Protein AF-A0A8X6V9F3-F1 (afdb_monomer_lite)

InterPro domains:
  IPR036397 Ribonuclease H superfamily [G3DSA:3.30.420.10] (20-86)

Radius of gyration: 27.65 Å; chains: 1; bounding box: 45×55×65 Å

Foldseek 3Di:
DDPPDPPPVRVCVVVVHDDDDDDDDDDDDPVRVVVVVVVCVVCVPDDPVVVVDDDDDDDDDDPDDDPVDDDDDDDDPVPVVVVVVVVPPDD

Sequence (91 aa):
MLMLTPSICQCLLHHGLRARVPLYRIPLTANNQLLHMQWAHERRAWQSHWHQVVFSDESRFDLWDHDGHIRVRRYAVNAAFQSALSNDIVA

pLDDT: mean 79.79, std 17.14, range [38.62, 97.5]

Secondary structure (DSSP, 8-state):
----PPPHHHHHHHTT----PPPP-PPPPHHHHHHHHHHHHHTTT-SGGGGGPPP-------SS------------HHHHHHHHHSSSS--

Organism: Trichonephila clavipes (NCBI:txid2585209)

Structure (mmCIF, N/CA/C/O backbone):
data_AF-A0A8X6V9F3-F1
#
_entry.id   AF-A0A8X6V9F3-F1
#
loop_
_atom_site.group_PDB
_atom_site.id
_atom_site.type_symbol
_atom_site.label_atom_id
_atom_site.label_alt_id
_atom_site.label_comp_id
_atom_site.label_asym_id
_atom_site.label_entity_id
_atom_site.label_seq_id
_atom_site.pdbx_PDB_ins_code
_atom_site.Cartn_x
_atom_site.Cartn_y
_atom_site.Cartn_z
_atom_site.occupancy
_atom_site.B_iso_or_equiv
_atom_site.auth_seq_id
_atom_site.auth_comp_id
_atom_site.auth_asym_id
_atom_site.auth_atom_id
_atom_site.pdbx_PDB_model_num
ATOM 1 N N . MET A 1 1 ? 21.885 -28.713 -45.427 1.00 39.00 1 MET A N 1
ATOM 2 C CA . MET A 1 1 ? 21.217 -29.151 -44.183 1.00 39.00 1 MET A CA 1
ATOM 3 C C . MET A 1 1 ? 21.512 -28.113 -43.106 1.00 39.00 1 MET A C 1
ATOM 5 O O . MET A 1 1 ? 22.540 -28.201 -42.453 1.00 39.00 1 MET A O 1
ATOM 9 N N . LEU A 1 2 ? 20.701 -27.053 -43.016 1.00 46.59 2 LEU A N 1
ATOM 10 C CA . LEU A 1 2 ? 20.886 -26.002 -42.010 1.00 46.59 2 LEU A CA 1
ATOM 11 C C . LEU A 1 2 ? 20.117 -26.412 -40.754 1.00 46.59 2 LEU A C 1
ATOM 13 O O . LEU A 1 2 ? 18.892 -26.505 -40.781 1.00 46.59 2 LEU A O 1
ATOM 17 N N . MET A 1 3 ? 20.851 -26.703 -39.682 1.00 50.16 3 MET A N 1
ATOM 18 C CA . MET A 1 3 ? 20.297 -26.927 -38.351 1.00 50.16 3 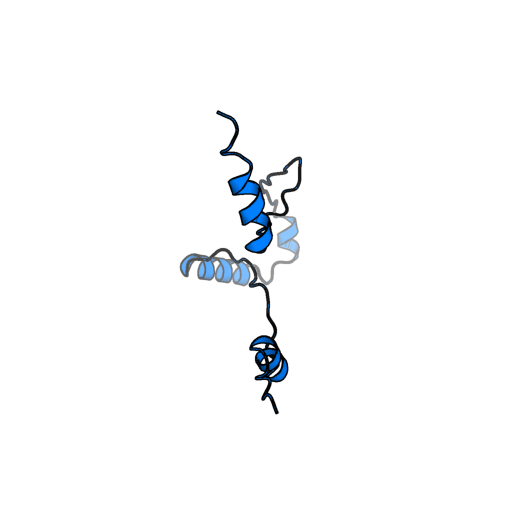MET A CA 1
ATOM 19 C C . MET A 1 3 ? 19.687 -25.605 -37.874 1.00 50.16 3 MET A C 1
ATOM 21 O O . MET A 1 3 ? 20.404 -24.729 -37.395 1.00 50.16 3 MET A O 1
ATOM 25 N N . LEU A 1 4 ? 18.381 -25.414 -38.061 1.00 59.78 4 LEU A N 1
ATOM 26 C CA . LEU A 1 4 ? 17.678 -24.280 -37.471 1.00 59.78 4 LEU A CA 1
ATOM 27 C C . LEU A 1 4 ? 17.631 -24.525 -35.964 1.00 59.78 4 LEU A C 1
ATOM 29 O O . LEU A 1 4 ? 16.865 -25.363 -35.488 1.00 59.78 4 LEU A O 1
ATOM 33 N N . THR A 1 5 ? 18.491 -23.839 -35.214 1.00 65.31 5 THR A N 1
ATOM 34 C CA . THR A 1 5 ? 18.384 -23.833 -33.761 1.00 65.31 5 THR A CA 1
ATOM 35 C C . THR A 1 5 ? 17.012 -23.260 -33.401 1.00 65.31 5 THR A C 1
ATOM 37 O O . THR A 1 5 ? 16.620 -22.214 -33.934 1.00 65.31 5 THR A O 1
ATOM 40 N N . PRO A 1 6 ? 16.227 -23.945 -32.553 1.00 70.44 6 PRO A N 1
ATOM 41 C CA . PRO A 1 6 ? 14.961 -23.400 -32.099 1.00 70.44 6 PRO A CA 1
ATOM 42 C C . PRO A 1 6 ? 15.225 -22.047 -31.443 1.00 70.44 6 PRO A C 1
ATOM 44 O O . PRO A 1 6 ? 16.163 -21.891 -30.657 1.00 70.44 6 PRO A O 1
ATOM 47 N N . SER A 1 7 ? 14.416 -21.048 -31.799 1.00 81.88 7 SER A N 1
ATOM 48 C CA . SER A 1 7 ? 14.522 -19.733 -31.174 1.00 81.88 7 SER A CA 1
ATOM 49 C C . SER A 1 7 ? 14.371 -19.873 -29.658 1.00 81.88 7 SER A C 1
ATOM 51 O O . SER A 1 7 ? 13.695 -20.781 -29.169 1.00 81.88 7 SER A O 1
ATOM 53 N N . ILE A 1 8 ? 14.957 -18.947 -28.898 1.00 81.81 8 ILE A N 1
ATOM 54 C CA . ILE A 1 8 ? 14.817 -18.922 -27.434 1.00 81.81 8 ILE A CA 1
ATOM 55 C C . ILE A 1 8 ? 13.330 -18.996 -27.036 1.00 81.81 8 ILE A C 1
ATOM 57 O O . ILE A 1 8 ? 12.971 -19.734 -26.124 1.00 81.81 8 ILE A O 1
ATOM 61 N N . CYS A 1 9 ? 12.445 -18.327 -27.783 1.00 80.88 9 CYS A N 1
ATOM 62 C CA . CYS A 1 9 ? 10.996 -18.394 -27.587 1.00 80.88 9 CYS A CA 1
ATOM 63 C C . CYS A 1 9 ? 10.437 -19.816 -27.749 1.00 80.88 9 CYS A C 1
ATOM 65 O O . CYS A 1 9 ? 9.643 -20.262 -26.922 1.00 80.88 9 CYS A O 1
ATOM 67 N N . GLN A 1 10 ? 10.863 -20.535 -28.790 1.00 83.62 10 GLN A N 1
ATOM 68 C CA . GLN A 1 10 ? 10.450 -21.914 -29.052 1.00 83.62 10 GLN A CA 1
ATOM 69 C C . GLN A 1 10 ? 10.893 -22.848 -27.917 1.00 83.62 10 GLN A C 1
ATOM 71 O O . GLN A 1 10 ? 10.103 -23.667 -27.448 1.00 83.62 10 GLN A O 1
ATOM 76 N N . CYS A 1 11 ? 12.130 -22.690 -27.435 1.00 89.88 11 CYS A N 1
ATOM 77 C CA . CYS A 1 11 ? 12.659 -23.458 -26.308 1.00 89.88 11 CYS A CA 1
ATOM 78 C C . CYS A 1 11 ? 11.869 -23.198 -25.023 1.00 89.88 11 CYS A C 1
ATOM 80 O O . CYS A 1 11 ? 11.470 -24.147 -24.352 1.00 89.88 11 CYS A O 1
ATOM 82 N N . LEU A 1 12 ? 11.608 -21.932 -24.691 1.00 89.75 12 LEU A N 1
ATOM 83 C CA . LEU A 1 12 ? 10.868 -21.557 -23.484 1.00 89.75 12 LEU A CA 1
ATOM 84 C C . LEU A 1 12 ? 9.440 -22.117 -23.503 1.00 89.75 12 LEU A C 1
ATOM 86 O O . LEU A 1 12 ? 9.010 -22.720 -22.521 1.00 89.75 12 LEU A O 1
ATOM 90 N N . LEU A 1 13 ? 8.740 -22.003 -24.635 1.00 90.25 13 LEU A N 1
ATOM 91 C CA . LEU A 1 13 ? 7.389 -22.549 -24.786 1.00 90.25 13 LEU A CA 1
ATOM 92 C C . LEU A 1 13 ? 7.363 -24.079 -24.693 1.00 90.25 13 LEU A C 1
ATOM 94 O O . LEU A 1 13 ? 6.463 -24.623 -24.055 1.00 90.25 13 LEU A O 1
ATOM 98 N N . HIS A 1 14 ? 8.346 -24.767 -25.282 1.00 91.81 14 HIS A N 1
ATOM 99 C CA . HIS A 1 14 ? 8.464 -26.226 -25.192 1.00 91.81 14 HIS A CA 1
ATOM 100 C C . HIS A 1 14 ? 8.634 -26.706 -23.743 1.00 91.81 14 HIS A C 1
ATOM 102 O O . HIS A 1 14 ? 8.055 -27.715 -23.358 1.00 91.81 14 HIS A O 1
ATOM 108 N N . HIS A 1 15 ? 9.351 -25.939 -22.917 1.00 93.81 15 HIS A N 1
ATOM 109 C CA . HIS A 1 15 ? 9.523 -26.216 -21.487 1.00 93.81 15 HIS A CA 1
ATOM 110 C C . HIS A 1 15 ? 8.365 -25.681 -20.621 1.00 93.81 15 HIS A C 1
ATOM 112 O O . HIS A 1 15 ? 8.468 -25.645 -19.397 1.00 93.81 15 HIS A O 1
ATOM 118 N N . GLY A 1 16 ? 7.258 -25.239 -21.232 1.00 93.94 16 GLY A N 1
ATOM 119 C CA . GLY A 1 16 ? 6.069 -24.754 -20.525 1.00 93.94 16 GLY A CA 1
ATOM 120 C C . GLY A 1 16 ? 6.202 -23.349 -19.930 1.00 93.94 16 GLY A C 1
ATOM 121 O O . GLY A 1 16 ? 5.294 -22.887 -19.235 1.00 93.94 16 GLY A O 1
ATOM 122 N N . LEU A 1 17 ? 7.294 -22.638 -20.213 1.00 92.06 17 LEU A N 1
ATOM 123 C CA . LEU A 1 17 ? 7.519 -21.283 -19.730 1.00 92.06 17 LEU A CA 1
ATOM 124 C C . LEU A 1 17 ? 6.784 -20.285 -20.626 1.00 92.06 17 LEU A C 1
ATOM 126 O O . LEU A 1 17 ? 6.948 -20.255 -21.846 1.00 92.06 17 LEU A O 1
ATOM 130 N N . ARG A 1 18 ? 5.961 -19.439 -20.004 1.00 89.06 18 ARG A N 1
ATOM 131 C CA . ARG A 1 18 ? 5.221 -18.366 -20.674 1.00 89.06 18 ARG A CA 1
ATOM 132 C C . ARG A 1 18 ? 5.599 -17.029 -20.065 1.00 89.06 18 ARG A C 1
ATOM 134 O O . ARG A 1 18 ? 5.686 -16.907 -18.845 1.00 89.06 18 ARG A O 1
ATOM 141 N N . ALA A 1 19 ? 5.754 -16.018 -20.913 1.00 85.12 19 ALA A N 1
ATOM 142 C CA . ALA A 1 19 ? 5.900 -14.651 -20.442 1.00 85.12 19 ALA A CA 1
ATOM 143 C C . ALA A 1 19 ? 4.634 -14.225 -19.679 1.00 85.12 19 ALA A C 1
ATOM 145 O O . ALA A 1 19 ? 3.505 -14.478 -20.113 1.00 85.12 19 ALA A O 1
ATOM 146 N N . ARG A 1 20 ? 4.829 -13.582 -18.530 1.00 85.75 20 ARG A N 1
ATOM 147 C CA . ARG A 1 20 ? 3.780 -12.947 -17.731 1.00 85.75 20 ARG A CA 1
ATOM 148 C C . ARG A 1 20 ? 4.227 -11.528 -17.415 1.00 85.75 20 ARG A C 1
ATOM 150 O O . ARG A 1 20 ? 5.409 -11.300 -17.171 1.00 85.75 20 ARG A O 1
ATOM 157 N N . VAL A 1 21 ? 3.282 -10.596 -17.411 1.00 85.19 21 VAL A N 1
ATOM 158 C CA . VAL A 1 21 ? 3.529 -9.248 -16.899 1.00 85.19 21 VAL A CA 1
ATOM 159 C C . VAL A 1 21 ? 3.472 -9.331 -15.371 1.00 85.19 21 VAL A C 1
ATOM 161 O O . VAL A 1 21 ? 2.498 -9.881 -14.846 1.00 85.19 21 VAL A O 1
ATOM 164 N N . PRO A 1 22 ? 4.499 -8.860 -14.644 1.00 82.31 22 PRO A N 1
ATOM 165 C CA . PRO A 1 22 ? 4.442 -8.828 -13.191 1.00 82.31 22 PRO A CA 1
ATOM 166 C C . PRO A 1 22 ? 3.307 -7.905 -12.744 1.00 82.31 22 PRO A C 1
ATOM 168 O O . PRO A 1 22 ? 3.096 -6.838 -13.317 1.00 82.31 22 PRO A O 1
ATOM 171 N N . LEU A 1 23 ? 2.583 -8.306 -11.699 1.00 85.00 23 LEU A N 1
ATOM 172 C CA . LEU A 1 23 ? 1.632 -7.408 -11.055 1.00 85.00 23 LEU A CA 1
ATOM 173 C C . LEU A 1 23 ? 2.409 -6.252 -10.427 1.00 85.00 23 LEU A C 1
ATOM 175 O O . LEU A 1 23 ? 3.324 -6.485 -9.632 1.00 85.00 23 LEU A O 1
ATOM 179 N N . TYR A 1 24 ? 2.031 -5.020 -10.763 1.00 85.00 24 TYR A N 1
ATOM 180 C CA . TYR A 1 24 ? 2.561 -3.853 -10.076 1.00 85.00 24 TYR A CA 1
ATOM 181 C C . TYR A 1 24 ? 2.141 -3.919 -8.604 1.00 85.00 24 TYR A C 1
ATOM 183 O O . TYR A 1 24 ? 0.955 -4.002 -8.285 1.00 85.00 24 TYR A O 1
ATOM 191 N N . ARG A 1 25 ? 3.124 -3.935 -7.704 1.00 83.88 25 ARG A N 1
ATOM 192 C CA . ARG A 1 25 ? 2.912 -3.932 -6.256 1.00 83.88 25 ARG A CA 1
ATOM 193 C C . ARG A 1 25 ? 3.763 -2.837 -5.647 1.00 83.88 25 ARG A C 1
ATOM 195 O O . ARG A 1 25 ? 4.964 -2.779 -5.898 1.00 83.88 25 ARG A O 1
ATOM 202 N N . ILE A 1 26 ? 3.139 -2.006 -4.820 1.00 86.38 26 ILE A N 1
ATOM 203 C CA . ILE A 1 26 ? 3.858 -1.028 -4.007 1.00 86.38 26 ILE A CA 1
ATOM 204 C C . ILE A 1 26 ? 4.662 -1.819 -2.963 1.00 86.38 26 ILE A C 1
ATOM 206 O O . ILE A 1 26 ? 4.067 -2.612 -2.224 1.00 86.38 26 ILE A O 1
ATOM 210 N N . PRO A 1 27 ? 5.997 -1.668 -2.902 1.00 87.88 27 PRO A N 1
ATOM 211 C CA . PRO A 1 27 ? 6.800 -2.378 -1.919 1.00 87.88 27 PRO A CA 1
ATOM 212 C C . PRO A 1 27 ? 6.446 -1.880 -0.513 1.00 87.88 27 PRO A C 1
ATOM 214 O O . PRO A 1 27 ? 6.640 -0.712 -0.184 1.00 87.88 27 PRO A O 1
ATOM 217 N N . LEU A 1 28 ? 5.921 -2.776 0.323 1.00 91.00 28 LEU A N 1
ATOM 218 C CA . LEU A 1 28 ? 5.660 -2.497 1.733 1.00 91.00 28 LEU A CA 1
ATOM 219 C C . LEU A 1 28 ? 6.895 -2.838 2.566 1.00 91.00 28 LEU A C 1
ATOM 221 O O . LEU A 1 28 ? 7.479 -3.911 2.401 1.00 91.00 28 LEU A O 1
ATOM 225 N N . THR A 1 29 ? 7.244 -1.964 3.509 1.00 94.75 29 THR A N 1
ATOM 226 C CA . THR A 1 29 ? 8.242 -2.270 4.541 1.00 94.75 29 THR A CA 1
ATOM 227 C C . THR A 1 29 ? 7.757 -3.429 5.422 1.00 94.75 29 THR A C 1
ATOM 229 O O . THR A 1 29 ? 6.553 -3.668 5.538 1.00 94.75 29 THR A O 1
ATOM 232 N N . ALA A 1 30 ? 8.680 -4.144 6.074 1.00 95.38 30 ALA A N 1
ATOM 233 C CA . ALA A 1 30 ? 8.326 -5.257 6.962 1.00 95.38 30 ALA A CA 1
ATOM 234 C C . ALA A 1 30 ? 7.348 -4.830 8.076 1.00 95.38 30 ALA A C 1
ATOM 236 O O . ALA A 1 30 ? 6.383 -5.538 8.358 1.00 95.38 30 ALA A O 1
ATOM 237 N N . ASN A 1 31 ? 7.533 -3.632 8.643 1.00 96.69 31 ASN A N 1
ATOM 238 C CA . ASN A 1 31 ? 6.628 -3.089 9.658 1.00 96.69 31 ASN A CA 1
ATOM 239 C C . ASN A 1 31 ? 5.214 -2.861 9.117 1.00 96.69 31 ASN A C 1
ATOM 241 O O . ASN A 1 31 ? 4.247 -3.244 9.772 1.00 96.69 31 ASN A O 1
ATOM 245 N N . ASN A 1 32 ? 5.077 -2.294 7.915 1.00 95.00 32 ASN A N 1
ATOM 246 C CA . ASN A 1 32 ? 3.760 -2.061 7.320 1.00 95.00 32 ASN A CA 1
ATOM 247 C C . ASN A 1 32 ? 3.032 -3.385 7.062 1.00 95.00 32 ASN A C 1
ATOM 249 O O . ASN A 1 32 ? 1.834 -3.486 7.309 1.00 95.00 32 ASN A O 1
ATOM 253 N N . GLN A 1 33 ? 3.755 -4.422 6.628 1.00 94.75 33 GLN A N 1
ATOM 254 C CA . GLN A 1 33 ? 3.176 -5.754 6.442 1.00 94.75 33 GLN A CA 1
ATOM 255 C C . GLN A 1 33 ? 2.646 -6.330 7.761 1.00 94.75 33 GLN A C 1
ATOM 257 O O . GLN A 1 33 ? 1.526 -6.835 7.794 1.00 94.75 33 GLN A O 1
ATOM 262 N N . LEU A 1 34 ? 3.417 -6.225 8.848 1.00 97.12 34 LEU A N 1
ATOM 263 C CA . LEU A 1 34 ? 2.989 -6.687 10.171 1.00 97.12 34 LEU A CA 1
ATOM 264 C C . LEU A 1 34 ? 1.748 -5.937 10.660 1.00 97.12 34 LEU A C 1
ATOM 266 O O . LEU A 1 34 ? 0.787 -6.578 11.079 1.00 97.12 34 LEU A O 1
ATOM 270 N N . LEU A 1 35 ? 1.739 -4.607 10.549 1.00 97.12 35 LEU A N 1
ATOM 271 C CA . LEU A 1 35 ? 0.595 -3.781 10.941 1.00 97.12 35 LEU A CA 1
ATOM 272 C C . LEU A 1 35 ? -0.661 -4.141 10.143 1.00 97.12 35 LEU A C 1
ATOM 274 O O . LEU A 1 35 ? -1.729 -4.316 10.724 1.00 97.12 35 LEU A O 1
ATOM 278 N N . HIS A 1 36 ? -0.534 -4.315 8.825 1.00 94.88 36 HIS A N 1
ATOM 279 C CA . HIS A 1 36 ? -1.656 -4.712 7.974 1.00 94.88 36 HIS A CA 1
ATOM 280 C C . HIS A 1 36 ? -2.189 -6.097 8.361 1.00 94.88 36 HIS A C 1
ATOM 282 O O . HIS A 1 36 ? -3.403 -6.289 8.443 1.00 94.88 36 HIS A O 1
ATOM 288 N N . MET A 1 37 ? -1.298 -7.058 8.633 1.00 96.50 37 MET A N 1
ATOM 289 C CA . MET A 1 37 ? -1.695 -8.400 9.064 1.00 96.50 37 MET A CA 1
ATOM 290 C C . MET A 1 37 ? -2.401 -8.377 10.421 1.00 96.50 37 MET A C 1
ATOM 292 O O . MET A 1 37 ? -3.462 -8.982 10.553 1.00 96.50 37 MET A O 1
ATOM 296 N N . GLN A 1 38 ? -1.859 -7.665 11.411 1.00 97.50 38 GLN A N 1
ATOM 297 C CA . GLN A 1 38 ? -2.476 -7.530 12.735 1.00 97.50 38 GLN A CA 1
ATOM 298 C C . GLN A 1 38 ? -3.860 -6.888 12.636 1.00 97.50 38 GLN A C 1
ATOM 300 O O . GLN A 1 38 ? -4.839 -7.456 13.122 1.00 97.50 38 GLN A O 1
ATOM 305 N N . TRP A 1 39 ? -3.966 -5.774 11.909 1.00 95.94 39 TRP A N 1
ATOM 306 C CA . TRP A 1 39 ? -5.226 -5.064 11.713 1.00 95.94 39 TRP A CA 1
ATOM 307 C C . TRP A 1 39 ? -6.301 -5.954 11.074 1.00 95.94 39 TRP A C 1
ATOM 309 O O . TRP A 1 39 ? -7.454 -5.948 11.520 1.00 95.94 39 TRP A O 1
ATOM 319 N N . ALA A 1 40 ? -5.919 -6.748 10.065 1.00 95.81 40 ALA A N 1
ATOM 320 C CA . ALA A 1 40 ? -6.809 -7.691 9.394 1.00 95.81 40 ALA A CA 1
ATOM 321 C C . ALA A 1 40 ? -7.199 -8.869 10.297 1.00 95.81 40 ALA A C 1
ATOM 323 O O . ALA A 1 40 ? -8.357 -9.287 10.294 1.00 95.81 40 ALA A O 1
ATOM 324 N N . HIS A 1 41 ? -6.263 -9.397 11.089 1.00 97.00 41 HIS A N 1
ATOM 325 C CA . HIS A 1 41 ? -6.539 -10.477 12.033 1.00 97.00 41 HIS A CA 1
ATOM 326 C C . HIS A 1 41 ? -7.536 -10.054 13.114 1.00 97.00 41 HIS A C 1
ATOM 328 O O . HIS A 1 41 ? -8.501 -10.779 13.355 1.00 97.00 41 HIS A O 1
ATOM 334 N N . GLU A 1 42 ? -7.351 -8.876 13.708 1.00 96.19 42 GLU A N 1
ATOM 335 C CA . GLU A 1 42 ? -8.251 -8.314 14.725 1.00 96.19 42 GLU A CA 1
ATOM 336 C C . GLU A 1 42 ? -9.687 -8.153 14.214 1.00 96.19 42 GLU A C 1
ATOM 338 O O . GLU A 1 42 ? -10.649 -8.368 14.949 1.00 96.19 42 GLU A O 1
ATOM 343 N N . ARG A 1 43 ? -9.841 -7.791 12.936 1.00 95.50 43 ARG A N 1
ATOM 344 C CA . ARG A 1 43 ? -11.136 -7.459 12.319 1.00 95.50 43 ARG A CA 1
ATOM 345 C C . ARG A 1 43 ? -11.692 -8.585 11.458 1.00 95.50 43 ARG A C 1
ATOM 347 O O . ARG A 1 43 ? -12.725 -8.421 10.818 1.00 95.50 43 ARG A O 1
ATOM 354 N N . ARG A 1 44 ? -11.063 -9.764 11.475 1.00 94.69 44 ARG A N 1
ATOM 355 C CA . ARG A 1 44 ? -11.478 -10.921 10.668 1.00 94.69 44 ARG A CA 1
ATOM 356 C C . ARG A 1 44 ? -12.907 -11.379 10.972 1.00 94.69 44 ARG A C 1
ATOM 358 O O . ARG A 1 44 ? -13.589 -11.864 10.077 1.00 94.69 44 ARG A O 1
ATOM 365 N N . ALA A 1 45 ? -13.344 -11.248 12.224 1.00 94.50 45 ALA A N 1
ATOM 366 C CA . ALA A 1 45 ? -14.680 -11.644 12.672 1.00 94.50 45 ALA A CA 1
ATOM 367 C C . ALA A 1 45 ? -15.706 -10.495 12.633 1.00 94.50 45 ALA A C 1
ATOM 369 O O . ALA A 1 45 ? -16.843 -10.668 13.073 1.00 94.50 45 ALA A O 1
ATOM 370 N N . TRP A 1 46 ? -15.330 -9.313 12.136 1.00 94.69 46 TRP A N 1
ATOM 371 C CA . TRP A 1 46 ? -16.266 -8.201 12.026 1.00 94.69 46 TRP A CA 1
ATOM 372 C C . TRP A 1 46 ? -17.305 -8.483 10.943 1.00 94.69 46 TRP A C 1
ATOM 374 O O . TRP A 1 46 ? -16.967 -8.704 9.782 1.00 94.69 46 TRP A O 1
ATOM 384 N N . GLN A 1 47 ? -18.578 -8.446 11.338 1.00 89.44 47 GLN A N 1
ATOM 385 C CA . GLN A 1 47 ? -19.718 -8.480 10.423 1.00 89.44 47 GLN A CA 1
ATOM 386 C C . GLN A 1 47 ? -20.514 -7.178 10.530 1.00 89.44 47 GLN A C 1
ATOM 388 O O . GLN A 1 47 ? -20.305 -6.263 9.740 1.00 89.44 47 GLN A O 1
ATOM 393 N N . SER A 1 48 ? -21.345 -7.041 11.567 1.00 92.25 48 SER A N 1
ATOM 394 C CA . SER A 1 48 ? -22.197 -5.862 11.777 1.00 92.25 48 SER A CA 1
ATOM 395 C C . SER A 1 48 ? -21.422 -4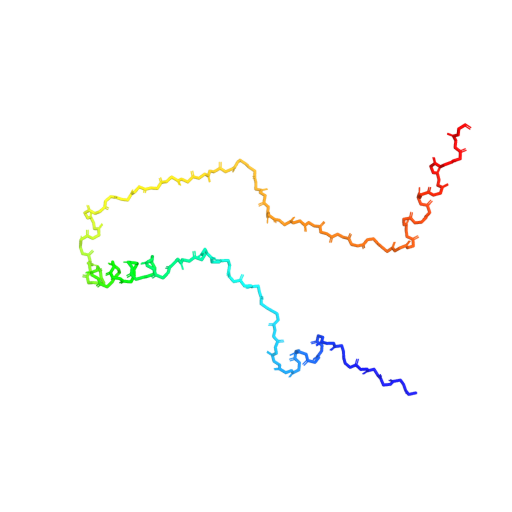.571 12.064 1.00 92.25 48 SER A C 1
ATOM 397 O O . SER A 1 48 ? -21.918 -3.479 11.800 1.00 92.25 48 SER A O 1
ATOM 399 N N . HIS A 1 49 ? -20.192 -4.690 12.567 1.00 94.75 49 HIS A N 1
ATOM 400 C CA . HIS A 1 49 ? -19.324 -3.561 12.901 1.00 94.75 49 HIS A CA 1
ATOM 401 C C . HIS A 1 49 ? -18.944 -2.718 11.677 1.00 94.75 49 HIS A C 1
ATOM 403 O O . HIS A 1 49 ? -18.763 -1.511 11.810 1.00 94.75 49 HIS A O 1
ATOM 409 N N . TRP A 1 50 ? -18.893 -3.309 10.476 1.00 94.56 50 TRP A N 1
ATOM 410 C CA . TRP A 1 50 ? -18.605 -2.557 9.250 1.00 94.56 50 TRP A CA 1
ATOM 411 C C . TRP A 1 50 ? -19.661 -1.494 8.943 1.00 94.56 50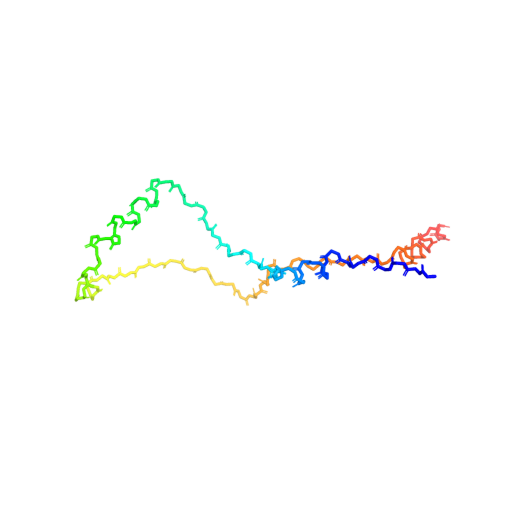 TRP A C 1
ATOM 413 O O . TRP A 1 50 ? -19.326 -0.465 8.369 1.00 94.56 50 TRP A O 1
ATOM 423 N N . HIS A 1 51 ? -20.911 -1.687 9.378 1.00 94.06 51 HIS A N 1
ATOM 424 C CA . HIS A 1 51 ? -21.990 -0.718 9.1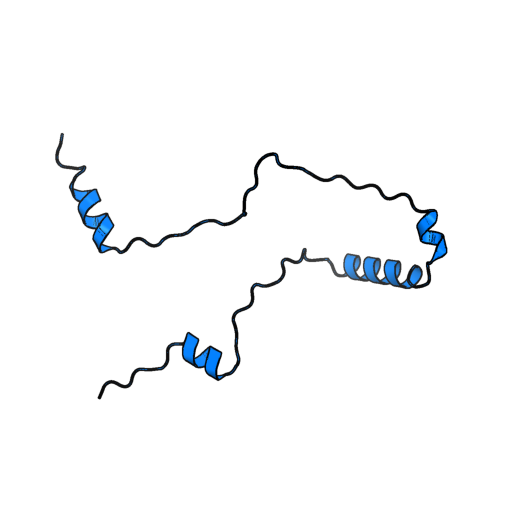55 1.00 94.06 51 HIS A CA 1
ATOM 425 C C . HIS A 1 51 ? -21.825 0.582 9.947 1.00 94.06 51 HIS A C 1
ATOM 427 O O . HIS A 1 51 ? -22.490 1.566 9.645 1.00 94.06 51 HIS A O 1
ATOM 433 N N . GLN A 1 52 ? -20.967 0.586 10.967 1.00 95.00 52 GLN A N 1
ATOM 434 C CA . GLN A 1 52 ? -20.696 1.763 11.791 1.00 95.00 52 GLN A CA 1
ATOM 435 C C . GLN A 1 52 ? -19.460 2.536 11.310 1.00 95.00 52 GLN A C 1
ATOM 437 O O . GLN A 1 52 ? -19.171 3.612 11.828 1.00 95.00 52 GLN A O 1
ATOM 442 N N . VAL A 1 53 ? -18.721 1.999 10.333 1.00 94.38 53 VAL A N 1
ATOM 443 C CA . VAL A 1 53 ? -17.505 2.619 9.807 1.00 94.38 53 VAL A CA 1
ATOM 444 C C . VAL A 1 53 ? -17.858 3.487 8.605 1.00 94.38 53 VAL A C 1
ATOM 446 O O . VAL A 1 53 ? -18.401 3.003 7.614 1.00 94.38 53 VAL A O 1
ATOM 449 N N . VAL A 1 54 ? -17.507 4.770 8.677 1.00 96.31 54 VAL A N 1
ATOM 450 C CA . VAL A 1 54 ? -17.564 5.688 7.534 1.00 96.31 54 VAL A CA 1
ATOM 451 C C . VAL A 1 54 ? -16.162 5.789 6.941 1.00 96.31 54 VAL A C 1
ATOM 453 O O . VAL A 1 54 ? -15.230 6.209 7.624 1.00 96.31 54 VAL A O 1
ATOM 456 N N . PHE A 1 55 ? -16.010 5.378 5.684 1.00 94.94 55 PHE A N 1
ATOM 457 C CA . PHE A 1 55 ? -14.747 5.470 4.953 1.00 94.94 55 PHE A CA 1
ATOM 458 C C . PHE A 1 55 ? -14.660 6.792 4.193 1.00 94.94 55 PHE A C 1
ATOM 460 O O . PHE A 1 55 ? -15.657 7.274 3.657 1.00 94.94 55 PHE A O 1
ATOM 467 N N . SER A 1 56 ? -13.453 7.340 4.108 1.00 96.69 56 SER A N 1
ATOM 468 C CA . SER A 1 56 ? -13.133 8.495 3.274 1.00 96.69 56 SER A CA 1
ATOM 469 C C . SER A 1 56 ? -11.870 8.197 2.474 1.00 96.69 56 SER A C 1
ATOM 471 O O . SER A 1 56 ? -10.876 7.760 3.059 1.00 96.69 56 SER A O 1
ATOM 473 N N . ASP A 1 57 ? -11.894 8.466 1.174 1.00 96.19 57 ASP A N 1
ATOM 474 C CA . ASP A 1 57 ? -10.694 8.546 0.344 1.00 96.19 57 ASP A CA 1
ATOM 475 C C . ASP A 1 57 ? -10.718 9.814 -0.508 1.00 96.19 57 ASP A C 1
ATOM 477 O O . ASP A 1 57 ? -11.751 10.473 -0.647 1.00 96.19 57 ASP A O 1
ATOM 481 N N . GLU A 1 58 ? -9.551 10.146 -1.048 1.00 95.94 58 GLU A N 1
ATOM 482 C CA . GLU A 1 58 ? -9.414 11.133 -2.104 1.00 95.94 58 GLU A CA 1
ATOM 483 C C . GLU A 1 58 ? -8.904 10.428 -3.357 1.00 95.94 58 GLU A C 1
ATOM 485 O O . GLU A 1 58 ? -7.875 9.747 -3.336 1.00 95.94 58 GLU A O 1
ATOM 490 N N . SER A 1 59 ? -9.609 10.635 -4.464 1.00 87.75 59 SER A N 1
ATOM 491 C CA . SER A 1 59 ? -9.262 10.073 -5.763 1.00 87.75 59 SER A CA 1
ATOM 492 C C . SER A 1 59 ? -9.057 11.189 -6.784 1.00 87.75 59 SER A C 1
ATOM 494 O O . SER A 1 59 ? -9.803 12.170 -6.819 1.00 87.75 59 SER A O 1
ATOM 496 N N . ARG A 1 60 ? -8.034 11.045 -7.635 1.00 87.81 60 ARG A N 1
ATOM 497 C CA . ARG A 1 60 ? -7.801 11.942 -8.774 1.00 87.81 60 ARG A CA 1
ATOM 498 C C . ARG A 1 60 ? -8.545 11.410 -9.993 1.00 87.81 60 ARG A C 1
ATOM 500 O O . ARG A 1 60 ? -8.399 10.241 -10.334 1.00 87.81 60 ARG A O 1
ATOM 507 N N . PHE A 1 61 ? -9.290 12.287 -10.658 1.00 83.62 61 PHE A N 1
ATOM 508 C CA . PHE A 1 61 ? -9.947 11.998 -11.928 1.00 83.62 61 PHE A CA 1
ATOM 509 C C . PHE A 1 61 ? -9.308 12.844 -13.020 1.00 83.62 61 PHE A C 1
ATOM 511 O O . PHE A 1 61 ? -9.295 14.072 -12.922 1.00 83.62 61 PHE A O 1
ATOM 518 N N . ASP A 1 62 ? -8.795 12.183 -14.051 1.00 85.31 62 ASP A N 1
ATOM 519 C CA . ASP A 1 62 ? -8.229 12.851 -15.215 1.00 85.31 62 ASP A CA 1
ATOM 520 C C . ASP A 1 62 ? -9.285 12.936 -16.328 1.00 85.31 62 ASP A C 1
ATOM 522 O O . ASP A 1 62 ? -10.063 12.009 -16.549 1.00 85.31 62 ASP A O 1
ATOM 526 N N . LEU A 1 63 ? -9.338 14.076 -17.025 1.00 83.81 63 LEU A N 1
ATOM 527 C CA . LEU A 1 63 ? -10.329 14.340 -18.080 1.00 83.81 63 LEU A CA 1
ATOM 528 C C . LEU A 1 63 ? -10.036 13.562 -19.381 1.00 83.81 63 LEU A C 1
ATOM 530 O O . LEU A 1 63 ? -10.916 13.414 -20.225 1.00 83.81 63 LEU A O 1
ATOM 534 N N . TRP A 1 64 ? -8.802 13.079 -19.541 1.00 80.81 64 TRP A N 1
ATOM 535 C CA . TRP A 1 64 ? -8.317 12.346 -20.709 1.00 80.81 64 TRP A CA 1
ATOM 536 C C . TRP A 1 64 ? -7.439 11.179 -20.253 1.00 80.81 64 TRP A C 1
ATOM 538 O O . TRP A 1 64 ? -6.557 11.370 -19.418 1.00 80.81 64 TRP A O 1
ATOM 548 N N . ASP A 1 65 ? -7.679 9.988 -20.806 1.00 74.38 65 ASP A N 1
ATOM 549 C CA . ASP A 1 65 ? -6.935 8.775 -20.462 1.00 74.38 65 ASP A CA 1
ATOM 550 C C . ASP A 1 65 ? -5.523 8.805 -21.063 1.00 74.38 65 ASP A C 1
ATOM 552 O O . ASP A 1 65 ? -5.337 9.075 -22.255 1.00 74.38 65 ASP A O 1
ATOM 556 N N . HIS A 1 66 ? -4.526 8.497 -20.237 1.00 69.62 66 HIS A N 1
ATOM 557 C CA . HIS A 1 66 ? -3.205 8.119 -20.702 1.00 69.62 66 HIS A CA 1
ATOM 558 C C . HIS A 1 66 ? -3.024 6.625 -20.412 1.00 69.62 66 HIS A C 1
ATOM 560 O O . HIS A 1 66 ? -2.953 6.193 -19.265 1.00 69.62 66 HIS A O 1
ATOM 566 N N . ASP A 1 67 ? -2.858 5.810 -21.451 1.00 72.94 67 ASP A N 1
ATOM 567 C CA . ASP A 1 67 ? -2.659 4.363 -21.293 1.00 72.94 67 ASP A CA 1
ATOM 568 C C . ASP A 1 67 ? -1.303 4.009 -20.636 1.00 72.94 67 ASP A C 1
ATOM 570 O O . ASP A 1 67 ? -0.970 2.841 -20.453 1.00 72.94 67 ASP A O 1
ATOM 574 N N . GLY A 1 68 ? -0.497 5.017 -20.268 1.00 69.62 68 GLY A N 1
ATOM 575 C CA . GLY A 1 68 ? 0.802 4.859 -19.611 1.00 69.62 68 GLY A CA 1
ATOM 576 C C . GLY A 1 68 ? 1.834 4.143 -20.488 1.00 69.62 68 GLY A C 1
ATOM 577 O O . GLY A 1 68 ? 2.928 3.815 -20.020 1.00 69.62 68 GLY A O 1
ATOM 578 N N . HIS A 1 69 ? 1.511 3.887 -21.758 1.00 73.81 69 HIS A N 1
ATOM 579 C CA .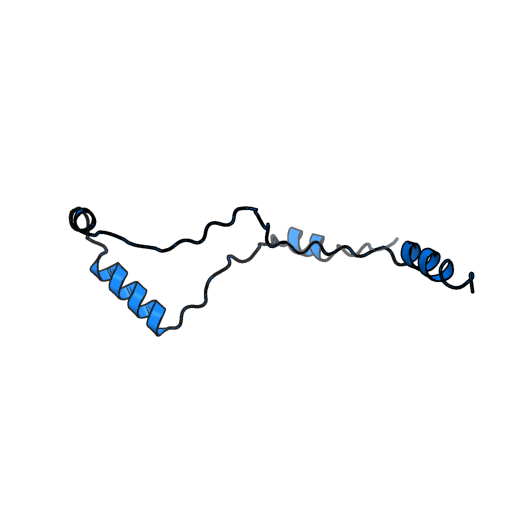 HIS A 1 69 ? 2.318 3.080 -22.654 1.00 73.81 69 HIS A CA 1
ATOM 580 C C . HIS A 1 69 ? 3.171 3.960 -23.569 1.00 73.81 69 HIS A C 1
ATOM 582 O O . HIS A 1 69 ? 2.691 4.625 -24.486 1.00 73.81 69 HIS A O 1
ATOM 588 N N . ILE A 1 70 ? 4.491 3.891 -23.389 1.00 70.62 70 ILE A N 1
ATOM 589 C CA . ILE A 1 70 ? 5.439 4.482 -24.338 1.00 70.62 70 ILE A CA 1
ATOM 590 C C . ILE A 1 70 ? 5.549 3.555 -25.552 1.00 70.62 70 ILE A C 1
ATOM 592 O O . ILE A 1 70 ? 6.107 2.457 -25.479 1.00 70.62 70 ILE A O 1
ATOM 596 N N . ARG A 1 71 ? 5.035 3.999 -26.702 1.00 73.12 71 ARG A N 1
ATOM 597 C CA . ARG A 1 71 ? 5.161 3.270 -27.971 1.00 73.12 71 ARG A CA 1
ATOM 598 C C . ARG A 1 71 ? 6.574 3.428 -28.533 1.00 73.12 71 ARG A C 1
ATOM 600 O O . ARG A 1 71 ? 6.868 4.394 -29.229 1.00 73.12 71 ARG A O 1
ATOM 607 N N . VAL A 1 72 ? 7.443 2.453 -28.278 1.00 76.12 72 VAL A N 1
ATOM 608 C CA . VAL A 1 72 ? 8.785 2.397 -28.881 1.00 76.12 72 VAL A CA 1
ATOM 609 C C . VAL A 1 72 ? 8.720 1.635 -30.207 1.00 76.12 72 VAL A C 1
ATOM 611 O O . VAL A 1 72 ? 8.354 0.462 -30.240 1.00 76.12 72 VAL A O 1
ATOM 614 N N . ARG A 1 73 ? 9.096 2.285 -31.314 1.00 75.69 73 ARG A N 1
ATOM 615 C CA . ARG A 1 73 ? 9.272 1.639 -32.626 1.00 75.69 73 ARG A CA 1
ATOM 616 C C . ARG A 1 73 ? 10.743 1.687 -33.020 1.00 75.69 73 ARG A C 1
ATOM 618 O O . ARG A 1 73 ? 11.364 2.742 -32.957 1.00 75.69 73 ARG A O 1
ATOM 625 N N . ARG A 1 74 ? 11.296 0.553 -33.455 1.00 76.31 74 ARG A N 1
ATOM 626 C CA . ARG A 1 74 ? 12.597 0.518 -34.135 1.00 76.31 74 ARG A CA 1
ATOM 627 C C . ARG A 1 74 ? 12.331 0.665 -35.625 1.00 76.31 74 ARG A C 1
ATOM 629 O O . ARG A 1 74 ? 11.710 -0.210 -36.222 1.00 76.31 74 ARG A O 1
ATOM 636 N N . TYR A 1 75 ? 12.768 1.772 -36.209 1.00 72.88 75 TYR A N 1
ATOM 637 C CA . TYR A 1 75 ? 12.769 1.909 -37.659 1.00 72.88 75 TYR A CA 1
ATOM 638 C C . TYR A 1 75 ? 13.876 1.024 -38.234 1.00 72.88 75 TYR A C 1
ATOM 640 O O . TYR A 1 75 ? 14.972 0.945 -37.674 1.00 72.88 75 TYR A O 1
ATOM 648 N N . ALA A 1 76 ? 13.580 0.320 -39.328 1.00 72.69 76 ALA A N 1
ATOM 649 C CA . ALA A 1 76 ? 14.600 -0.416 -40.056 1.00 72.69 76 ALA A CA 1
ATOM 650 C C . ALA A 1 76 ? 15.671 0.578 -40.531 1.00 72.69 76 ALA A C 1
ATOM 652 O O . ALA A 1 76 ? 15.343 1.615 -41.110 1.00 72.69 76 ALA A O 1
ATOM 653 N N . VAL A 1 77 ? 16.941 0.245 -40.288 1.00 64.88 77 VAL A N 1
ATOM 654 C CA . VAL A 1 77 ? 18.126 1.079 -40.585 1.00 64.88 77 VAL A CA 1
ATOM 655 C C . VAL A 1 77 ? 18.171 1.559 -42.046 1.00 64.88 77 VAL A C 1
ATOM 657 O O . VAL A 1 77 ? 18.780 2.580 -42.344 1.00 64.88 77 VAL A O 1
ATOM 660 N N . ASN A 1 78 ? 17.444 0.897 -42.946 1.00 57.84 78 ASN A N 1
ATOM 661 C CA . ASN A 1 78 ? 17.433 1.213 -44.371 1.00 57.84 78 ASN A CA 1
ATOM 662 C C . ASN A 1 78 ? 16.514 2.394 -44.746 1.00 57.84 78 ASN A C 1
ATOM 664 O O . ASN A 1 78 ? 16.695 2.966 -45.815 1.00 57.84 78 ASN A O 1
ATOM 668 N N . ALA A 1 79 ? 15.546 2.777 -43.901 1.00 54.50 79 ALA A N 1
ATOM 669 C CA . ALA A 1 79 ? 14.599 3.858 -44.214 1.00 54.50 79 ALA A CA 1
ATOM 670 C C . ALA A 1 79 ? 15.088 5.249 -43.764 1.00 54.50 79 ALA A C 1
ATOM 672 O O . ALA A 1 79 ? 14.813 6.241 -44.429 1.00 54.50 79 ALA A O 1
ATOM 673 N N . ALA A 1 80 ? 15.844 5.327 -42.662 1.00 54.91 80 ALA A N 1
ATOM 674 C CA . ALA A 1 80 ? 16.352 6.596 -42.124 1.00 54.91 80 ALA A CA 1
ATOM 675 C C . ALA A 1 80 ? 17.633 7.095 -42.823 1.00 54.91 80 ALA A C 1
ATOM 677 O O . ALA A 1 80 ? 17.961 8.276 -42.738 1.00 54.91 80 ALA A O 1
ATOM 678 N N . PHE A 1 81 ? 18.352 6.216 -43.531 1.00 52.03 81 PHE A N 1
ATOM 679 C CA . PHE A 1 81 ? 19.573 6.595 -44.246 1.00 52.03 81 PHE A CA 1
ATOM 680 C C . PHE A 1 81 ? 19.287 7.491 -45.466 1.00 52.03 81 PHE A C 1
ATOM 682 O O . PHE A 1 81 ? 20.066 8.393 -45.753 1.00 52.03 81 PHE A O 1
ATOM 689 N N . GLN A 1 82 ? 18.148 7.315 -46.152 1.00 48.62 82 GLN A N 1
ATOM 690 C CA . GLN A 1 82 ? 17.804 8.148 -47.316 1.00 48.62 82 GLN A CA 1
ATOM 691 C C . GLN A 1 82 ? 17.254 9.531 -46.936 1.00 48.62 82 GLN A C 1
ATOM 693 O O . GLN A 1 82 ? 17.510 10.499 -47.646 1.00 48.62 82 GLN A O 1
ATOM 698 N N . SER A 1 83 ? 16.554 9.661 -45.803 1.00 53.09 83 SER A N 1
ATOM 699 C CA . SER A 1 83 ? 16.013 10.955 -45.359 1.00 53.09 83 SER A CA 1
ATOM 700 C C . SER A 1 83 ? 17.075 11.894 -44.780 1.00 53.09 83 SER A C 1
ATOM 702 O O . SER A 1 83 ? 16.893 13.105 -44.824 1.00 53.09 83 SER A O 1
ATOM 704 N N . ALA A 1 84 ? 18.179 11.358 -44.248 1.00 54.69 84 ALA A N 1
ATOM 705 C CA . ALA A 1 84 ? 19.273 12.167 -43.707 1.00 54.69 84 ALA A CA 1
ATOM 706 C C . ALA A 1 84 ? 20.143 12.810 -44.804 1.00 54.69 84 ALA A C 1
ATOM 708 O O . ALA A 1 84 ? 20.699 13.873 -44.583 1.00 54.69 84 ALA A O 1
ATOM 709 N N . LEU A 1 85 ? 20.212 12.214 -46.000 1.00 51.00 85 LEU A N 1
ATOM 710 C CA . LEU A 1 85 ? 21.003 12.735 -47.125 1.00 51.00 85 LEU A CA 1
ATOM 711 C C . LEU A 1 85 ? 20.257 13.783 -47.973 1.00 51.00 85 LEU A C 1
ATOM 713 O O . LEU A 1 85 ? 20.874 14.464 -48.786 1.00 51.00 85 LEU A O 1
ATOM 717 N N . SER A 1 86 ? 18.937 13.918 -47.803 1.00 47.91 86 SER A N 1
ATOM 718 C CA . SER A 1 86 ? 18.115 14.876 -48.559 1.00 47.91 86 SER A CA 1
ATOM 719 C C . SER A 1 86 ? 18.112 16.287 -47.963 1.00 47.91 86 SER A C 1
ATOM 721 O O . SER A 1 86 ? 17.745 17.227 -48.665 1.00 47.91 86 SER A O 1
ATOM 723 N N . ASN A 1 87 ? 18.480 16.447 -46.689 1.00 53.28 87 ASN A N 1
ATOM 724 C CA . ASN A 1 87 ? 18.381 17.732 -45.990 1.00 53.28 87 ASN A CA 1
ATOM 725 C C . ASN A 1 87 ? 19.679 18.561 -46.023 1.00 53.28 87 ASN A C 1
ATOM 727 O O . ASN A 1 87 ? 19.662 19.695 -45.558 1.00 53.28 87 ASN A O 1
ATOM 731 N N . ASP A 1 88 ? 20.755 18.043 -46.629 1.00 49.00 88 ASP A N 1
ATOM 732 C CA . ASP A 1 88 ? 22.080 18.687 -46.648 1.00 49.00 88 ASP A CA 1
ATOM 733 C C . ASP A 1 88 ? 22.486 19.274 -48.024 1.00 49.00 88 ASP A C 1
ATOM 735 O O . ASP A 1 88 ? 23.638 19.660 -48.204 1.00 49.00 88 ASP A O 1
ATOM 739 N N . ILE A 1 89 ? 21.583 19.357 -49.020 1.00 44.31 89 ILE A N 1
ATOM 740 C CA . ILE A 1 89 ? 21.923 19.827 -50.393 1.00 44.31 89 ILE A CA 1
ATOM 741 C C . ILE A 1 89 ? 21.220 21.141 -50.807 1.00 44.31 89 ILE A C 1
ATOM 743 O O . ILE A 1 89 ? 21.346 21.581 -51.944 1.00 44.31 89 ILE A O 1
ATOM 747 N N . VAL A 1 90 ? 20.550 21.861 -49.904 1.00 43.19 90 VAL A N 1
ATOM 748 C CA . VAL A 1 90 ? 20.105 23.238 -50.213 1.00 43.19 90 VAL A CA 1
ATOM 749 C C . VAL A 1 90 ? 20.618 24.207 -49.153 1.00 43.19 90 VAL A C 1
ATOM 751 O O . VAL A 1 90 ? 19.919 24.537 -48.198 1.00 43.19 90 VAL A O 1
ATOM 754 N N . ALA A 1 91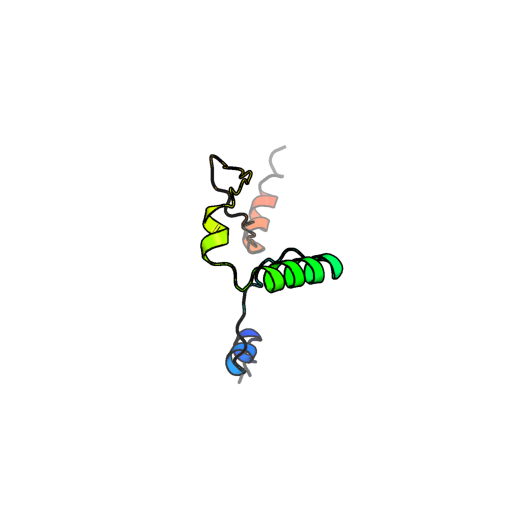 ? 21.867 24.630 -49.353 1.00 38.62 91 ALA A N 1
ATOM 755 C CA . ALA A 1 91 ? 22.417 25.903 -48.901 1.00 38.62 91 ALA A CA 1
ATOM 756 C C . ALA A 1 91 ? 22.727 26.749 -50.143 1.00 38.62 91 ALA A C 1
ATOM 758 O O . ALA A 1 91 ? 23.179 26.150 -51.148 1.00 38.62 91 ALA A O 1
#